Protein AF-F8AZ84-F1 (afdb_monomer_lite)

pLDDT: mean 75.25, std 10.59, range [45.66, 90.69]

Organism: NCBI:txid2716812

Sequence (81 aa):
MAPPPSRTECVIKHGDSVPEDLVPRADARTGPRRFSDAAARAGARRVHARQLREIIEEYERERGPLDIDGVQDALTEWPDI

Foldseek 3Di:
DDDDDDPPPDDDDDDDDDPPVCVVVQCVVQPPPRSVVVVVVVVVVVVVVVVVVVVQVVCCVVPNHDDPVVVVVVCVVPVPD

Radius of gyration: 21.08 Å; chains: 1; bounding box: 49×53×43 Å

Structure (mmCIF, N/CA/C/O backbone):
data_AF-F8AZ84-F1
#
_entry.id   AF-F8AZ84-F1
#
loop_
_atom_site.group_PDB
_atom_site.id
_atom_site.type_symbol
_atom_site.label_atom_id
_atom_site.label_alt_id
_atom_site.label_comp_id
_atom_site.label_asym_id
_atom_site.label_entity_id
_atom_site.label_seq_id
_atom_site.pdbx_PDB_ins_code
_atom_site.Cartn_x
_atom_site.Cartn_y
_atom_site.Cartn_z
_atom_site.occupancy
_atom_site.B_iso_or_equiv
_atom_site.auth_seq_id
_atom_site.auth_comp_id
_atom_site.auth_asym_id
_atom_site.auth_atom_id
_atom_site.pdbx_PDB_model_num
ATOM 1 N N . MET A 1 1 ? 24.115 41.160 -3.927 1.00 45.66 1 MET A N 1
ATOM 2 C CA . MET A 1 1 ? 23.157 40.356 -3.141 1.00 45.66 1 MET A CA 1
ATOM 3 C C . MET A 1 1 ? 22.885 39.093 -3.944 1.00 45.66 1 MET A C 1
ATOM 5 O O . MET A 1 1 ? 22.353 39.211 -5.039 1.00 45.66 1 MET A O 1
ATOM 9 N N . ALA A 1 2 ? 23.396 37.939 -3.509 1.00 51.28 2 ALA A N 1
ATOM 10 C CA . ALA A 1 2 ? 23.226 36.675 -4.233 1.00 51.28 2 ALA A CA 1
ATOM 11 C C . ALA A 1 2 ? 21.838 36.076 -3.929 1.00 51.28 2 ALA A C 1
ATOM 13 O O . ALA A 1 2 ? 21.364 36.245 -2.802 1.00 51.28 2 ALA A O 1
ATOM 14 N N . PRO A 1 3 ? 21.173 35.419 -4.897 1.00 59.06 3 PRO A N 1
ATOM 15 C CA . PRO A 1 3 ? 19.894 34.761 -4.648 1.00 59.06 3 PRO A CA 1
ATOM 16 C C . PRO A 1 3 ? 20.058 33.625 -3.621 1.00 59.06 3 PRO A C 1
ATOM 18 O O . PRO A 1 3 ? 21.123 32.999 -3.578 1.00 59.06 3 PRO A O 1
ATOM 21 N N . PRO A 1 4 ? 19.038 33.349 -2.784 1.00 60.06 4 PRO A N 1
ATOM 22 C CA . PRO A 1 4 ? 19.101 32.243 -1.839 1.00 60.06 4 PRO A CA 1
ATOM 23 C C . PRO A 1 4 ? 19.242 30.915 -2.599 1.00 60.06 4 PRO A C 1
ATOM 25 O O . PRO A 1 4 ? 18.658 30.771 -3.678 1.00 60.06 4 PRO A O 1
ATOM 28 N N . PRO A 1 5 ? 20.003 29.941 -2.067 1.00 58.06 5 PRO A N 1
ATOM 29 C CA . PRO A 1 5 ? 20.119 28.637 -2.697 1.00 58.06 5 PRO A CA 1
ATOM 30 C C . PRO A 1 5 ? 18.728 28.007 -2.794 1.00 58.06 5 PRO A C 1
ATOM 32 O O . PRO A 1 5 ? 18.042 27.811 -1.789 1.00 58.06 5 PRO A O 1
ATOM 35 N N . SER A 1 6 ? 18.307 27.704 -4.021 1.00 57.75 6 SER A N 1
ATOM 36 C CA . SER A 1 6 ? 17.159 26.845 -4.289 1.00 57.75 6 SER A CA 1
ATOM 37 C C . SER A 1 6 ? 17.346 25.549 -3.505 1.00 57.75 6 SER A C 1
ATOM 39 O O . SER A 1 6 ? 18.400 24.925 -3.618 1.00 57.75 6 SER A O 1
ATOM 41 N N . ARG A 1 7 ? 16.354 25.175 -2.686 1.00 51.53 7 ARG A N 1
ATOM 42 C CA . ARG A 1 7 ? 16.313 23.912 -1.934 1.00 51.53 7 ARG A CA 1
ATOM 43 C C . ARG A 1 7 ? 16.575 22.759 -2.908 1.00 51.53 7 ARG A C 1
ATOM 45 O O . ARG A 1 7 ? 15.672 22.329 -3.616 1.00 51.53 7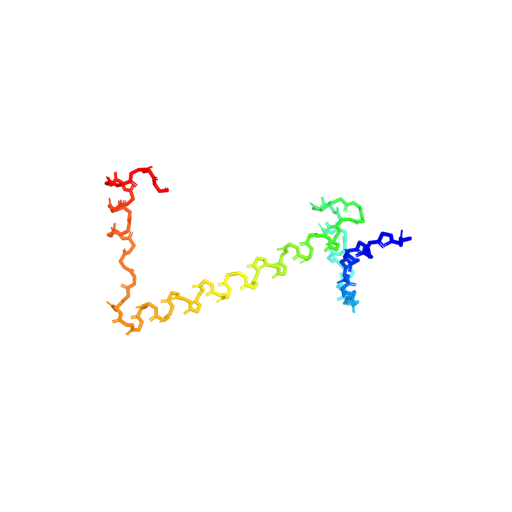 ARG A O 1
ATOM 52 N N . THR A 1 8 ? 17.815 22.291 -2.980 1.00 50.72 8 THR A N 1
ATOM 53 C CA . THR A 1 8 ? 18.151 21.072 -3.708 1.00 50.72 8 THR A CA 1
ATOM 54 C C . THR A 1 8 ? 17.514 19.933 -2.929 1.00 50.72 8 THR A C 1
ATOM 56 O O . THR A 1 8 ? 17.976 19.602 -1.836 1.00 50.72 8 THR A O 1
ATOM 59 N N . GLU A 1 9 ? 16.414 19.381 -3.438 1.00 50.09 9 GLU A N 1
ATOM 60 C CA . GLU A 1 9 ? 15.842 18.150 -2.899 1.00 50.09 9 GLU A CA 1
ATOM 61 C C . GLU A 1 9 ? 16.922 17.064 -2.954 1.00 50.09 9 GLU A C 1
ATOM 63 O O . GLU A 1 9 ? 17.373 16.645 -4.021 1.00 50.09 9 GLU A O 1
ATOM 68 N N . CYS A 1 10 ? 17.412 16.659 -1.783 1.00 49.72 10 CYS A N 1
ATOM 69 C CA . CYS A 1 10 ? 18.410 15.609 -1.672 1.00 49.72 10 CYS A CA 1
ATOM 70 C C . CYS A 1 10 ? 17.714 14.261 -1.893 1.00 49.72 10 CYS A C 1
ATOM 72 O O . CYS A 1 10 ? 17.010 13.766 -1.014 1.00 49.72 10 CYS A O 1
ATOM 74 N N . VAL A 1 11 ? 17.886 13.675 -3.079 1.00 61.62 11 VAL A N 1
ATOM 75 C CA . VAL A 1 11 ? 17.389 12.327 -3.380 1.00 61.62 11 VAL A CA 1
ATOM 76 C C . VAL A 1 11 ? 18.384 11.305 -2.832 1.00 61.62 11 VAL A C 1
ATOM 78 O O . VAL A 1 11 ? 19.475 11.133 -3.380 1.00 61.62 11 VAL A O 1
ATOM 81 N N . ILE A 1 12 ? 18.006 10.607 -1.761 1.00 68.50 12 ILE A N 1
ATOM 82 C CA . ILE A 1 12 ? 18.784 9.483 -1.226 1.00 68.50 12 ILE A CA 1
ATOM 83 C C . ILE A 1 12 ? 18.627 8.299 -2.187 1.00 68.50 12 ILE A C 1
ATOM 85 O O . ILE A 1 12 ? 17.530 7.776 -2.375 1.00 68.50 12 ILE A O 1
ATOM 89 N N . LYS A 1 13 ? 19.725 7.888 -2.828 1.00 68.62 13 LYS A N 1
ATOM 90 C CA . LYS A 1 13 ? 19.744 6.734 -3.735 1.00 68.62 13 LYS A CA 1
ATOM 91 C C . LYS A 1 13 ? 20.043 5.461 -2.948 1.00 68.62 13 LYS A C 1
ATOM 93 O O . LYS A 1 13 ? 21.117 5.345 -2.366 1.00 68.62 13 LYS A O 1
ATOM 98 N N . HIS A 1 14 ? 19.123 4.503 -2.994 1.00 70.38 14 HIS A N 1
ATOM 99 C CA . HIS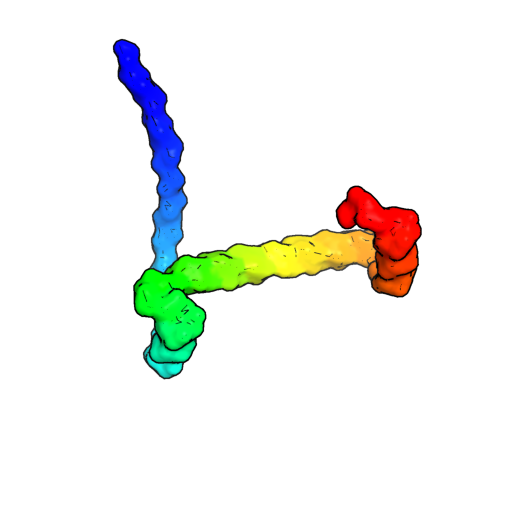 A 1 14 ? 19.345 3.137 -2.524 1.00 70.38 14 HIS A CA 1
ATOM 100 C C . HIS A 1 14 ? 19.517 2.201 -3.723 1.00 70.38 14 HIS A C 1
ATOM 102 O O . HIS A 1 14 ? 18.758 2.279 -4.690 1.00 70.38 14 HIS A O 1
ATOM 108 N N . GLY A 1 15 ? 20.559 1.369 -3.683 1.00 65.62 15 GLY A N 1
ATOM 109 C CA . GLY A 1 15 ? 20.814 0.335 -4.679 1.00 65.62 15 GLY A CA 1
ATOM 110 C C . GLY A 1 15 ? 20.446 -1.026 -4.110 1.00 65.62 15 GLY A C 1
ATOM 111 O O . GLY A 1 15 ? 21.200 -1.560 -3.304 1.00 65.62 15 GLY A O 1
ATOM 112 N N . ASP A 1 16 ? 19.313 -1.570 -4.547 1.00 72.88 16 ASP A N 1
ATOM 113 C CA . ASP A 1 16 ? 18.844 -2.902 -4.166 1.00 72.88 16 ASP A CA 1
ATOM 114 C C . ASP A 1 16 ? 18.930 -3.853 -5.362 1.00 72.88 16 ASP A C 1
ATOM 116 O O . ASP A 1 16 ? 18.682 -3.466 -6.507 1.00 72.88 16 ASP A O 1
ATOM 120 N N . SER A 1 17 ? 19.278 -5.113 -5.100 1.00 76.00 17 SER A N 1
ATOM 121 C CA . SER A 1 17 ? 19.267 -6.156 -6.129 1.00 76.00 17 SER A CA 1
ATOM 122 C C . SER A 1 17 ? 17.848 -6.684 -6.322 1.00 76.00 17 SER A C 1
ATOM 124 O O . SER A 1 17 ? 17.173 -7.042 -5.357 1.00 76.00 17 SER A O 1
ATOM 126 N N . VAL A 1 18 ? 17.402 -6.751 -7.575 1.00 72.25 18 VAL A N 1
ATOM 127 C CA . VAL A 1 18 ? 16.107 -7.324 -7.959 1.00 72.25 18 VAL A CA 1
ATOM 128 C C . VAL A 1 18 ? 16.360 -8.677 -8.627 1.00 72.25 18 VAL A C 1
ATOM 130 O O . VAL A 1 18 ? 17.259 -8.754 -9.464 1.00 72.25 18 VAL A O 1
ATOM 133 N N . PRO A 1 19 ? 15.593 -9.733 -8.298 1.00 80.19 19 PRO A N 1
ATOM 134 C CA . PRO A 1 19 ? 15.660 -11.001 -9.017 1.00 80.19 19 PRO A CA 1
ATOM 135 C C . PRO A 1 19 ? 15.484 -10.809 -10.531 1.00 80.19 19 PRO A C 1
ATOM 137 O O . PRO A 1 19 ? 14.570 -10.102 -10.968 1.00 80.19 19 PRO A O 1
ATOM 140 N N . GLU A 1 20 ? 16.356 -11.426 -11.331 1.00 78.62 20 GLU A N 1
ATOM 141 C CA . GLU A 1 20 ? 16.403 -11.224 -12.789 1.00 78.62 20 GLU A CA 1
ATOM 142 C C . GLU A 1 20 ? 15.082 -11.588 -13.486 1.00 78.62 20 GLU A C 1
ATOM 144 O O . GLU A 1 20 ? 14.693 -10.944 -14.459 1.00 78.62 20 GLU A O 1
ATOM 149 N N . ASP A 1 21 ? 14.339 -12.561 -12.953 1.00 81.56 21 ASP A N 1
ATOM 150 C CA . ASP A 1 21 ? 13.037 -12.998 -13.469 1.00 81.56 21 ASP A CA 1
ATOM 151 C C . ASP A 1 21 ? 11.923 -11.953 -13.279 1.00 81.56 21 ASP A C 1
ATOM 153 O O . ASP A 1 21 ? 10.917 -11.952 -13.999 1.00 81.56 21 ASP A O 1
ATOM 157 N N . LEU A 1 22 ? 12.100 -11.031 -12.329 1.00 79.12 22 LEU A N 1
ATOM 158 C CA . LEU A 1 22 ? 11.145 -9.965 -12.044 1.00 79.12 22 LEU A CA 1
ATOM 159 C C . LEU A 1 22 ? 11.403 -8.705 -12.873 1.00 79.12 22 LEU A C 1
ATOM 161 O O . LEU A 1 22 ? 10.460 -7.943 -13.091 1.00 79.12 22 LEU A O 1
ATOM 165 N N . VAL A 1 23 ? 12.622 -8.505 -13.383 1.00 76.75 23 VAL A N 1
ATOM 166 C CA . VAL A 1 23 ? 12.996 -7.353 -14.225 1.00 76.75 23 VAL A CA 1
ATOM 167 C C . VAL A 1 23 ? 12.077 -7.195 -15.446 1.00 76.75 23 VAL A C 1
ATOM 169 O O . VAL A 1 23 ? 11.449 -6.140 -15.562 1.00 76.75 23 VAL A O 1
ATOM 172 N N . PRO A 1 24 ? 11.868 -8.213 -16.310 1.00 78.38 24 PRO A N 1
ATOM 173 C CA . PRO A 1 24 ? 11.003 -8.057 -17.482 1.00 78.38 24 PRO A CA 1
ATOM 174 C C . PRO A 1 24 ? 9.533 -7.823 -17.107 1.00 78.38 24 PRO A C 1
ATOM 176 O O . PRO A 1 24 ? 8.822 -7.093 -17.797 1.00 78.38 24 PRO A O 1
ATOM 179 N N . ARG A 1 25 ? 9.062 -8.398 -15.992 1.00 77.88 25 ARG A N 1
ATOM 180 C CA . ARG A 1 25 ? 7.692 -8.182 -15.490 1.00 77.88 25 ARG A CA 1
ATOM 181 C C . ARG A 1 25 ? 7.500 -6.761 -14.979 1.00 77.88 25 ARG A C 1
ATOM 183 O O . ARG A 1 25 ? 6.436 -6.170 -15.161 1.00 77.88 25 ARG A O 1
ATOM 190 N N . ALA A 1 26 ? 8.519 -6.227 -14.321 1.00 74.69 26 ALA A N 1
ATOM 191 C CA . ALA A 1 26 ? 8.491 -4.881 -13.801 1.00 74.69 26 ALA A CA 1
ATOM 192 C C . ALA A 1 26 ? 8.573 -3.853 -14.937 1.00 74.69 26 ALA A C 1
ATOM 194 O O . ALA A 1 26 ? 7.729 -2.960 -14.992 1.00 74.69 26 ALA A O 1
ATOM 195 N N . ASP A 1 27 ? 9.476 -4.053 -15.901 1.00 79.81 27 ASP A N 1
ATOM 196 C CA . ASP A 1 27 ? 9.584 -3.218 -17.100 1.00 79.81 27 ASP A CA 1
ATOM 197 C C . ASP A 1 27 ? 8.292 -3.222 -17.928 1.00 79.81 27 ASP A C 1
ATOM 199 O O . ASP A 1 27 ? 7.836 -2.158 -18.350 1.00 79.81 27 ASP A O 1
ATOM 203 N N . ALA A 1 28 ? 7.636 -4.377 -18.095 1.00 81.19 28 ALA A N 1
ATOM 204 C CA . ALA A 1 28 ? 6.343 -4.462 -18.779 1.00 81.19 28 ALA A CA 1
ATOM 205 C C . ALA A 1 28 ? 5.236 -3.664 -18.066 1.00 81.19 28 ALA A C 1
ATOM 207 O O . ALA A 1 28 ? 4.348 -3.110 -18.711 1.00 81.19 28 ALA A O 1
ATOM 208 N N . ARG A 1 29 ? 5.282 -3.588 -16.731 1.00 76.88 29 ARG A N 1
ATOM 209 C CA . ARG A 1 29 ? 4.262 -2.914 -15.915 1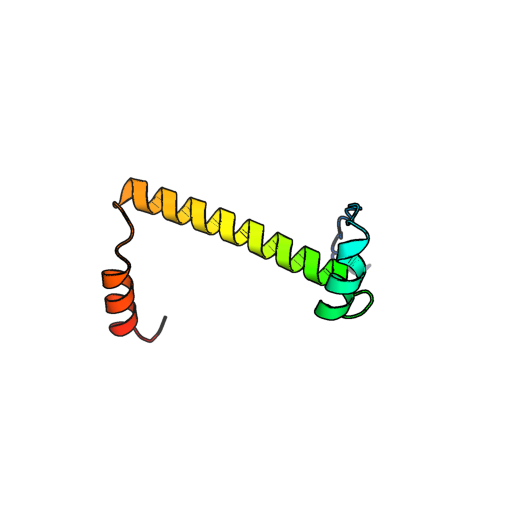.00 76.88 29 ARG A CA 1
ATOM 210 C C . ARG A 1 29 ? 4.503 -1.413 -15.766 1.00 76.88 29 ARG A C 1
ATOM 212 O O . ARG A 1 29 ? 3.545 -0.659 -15.615 1.00 76.88 29 ARG A O 1
ATOM 219 N N . THR A 1 30 ? 5.758 -0.975 -15.746 1.00 80.50 30 THR A N 1
ATOM 220 C CA . THR A 1 30 ? 6.121 0.424 -15.463 1.00 80.50 30 THR A CA 1
ATOM 221 C C . THR A 1 30 ? 6.578 1.186 -16.698 1.00 80.50 30 THR A C 1
ATOM 223 O O . THR A 1 30 ? 6.573 2.417 -16.692 1.00 80.50 30 THR A O 1
ATOM 226 N N . GLY A 1 31 ? 6.958 0.470 -17.754 1.00 76.50 31 GLY A N 1
ATOM 227 C CA . GLY A 1 31 ? 7.717 0.998 -18.875 1.00 76.50 31 GLY A CA 1
ATOM 228 C C . GLY A 1 31 ? 9.220 1.056 -18.568 1.00 76.50 31 GLY A C 1
ATOM 229 O O . GLY A 1 31 ? 9.621 1.075 -17.395 1.00 76.50 31 GLY A O 1
ATOM 230 N N . PRO A 1 32 ? 10.059 1.114 -19.617 1.00 71.31 32 PRO A N 1
ATOM 231 C CA . PRO A 1 32 ? 11.509 1.106 -19.480 1.00 71.31 32 PRO A CA 1
ATOM 232 C C . PRO A 1 32 ? 11.989 2.299 -18.649 1.00 71.31 32 PRO A C 1
ATOM 234 O O . PRO A 1 32 ? 11.518 3.423 -18.823 1.00 71.31 32 PRO A O 1
ATOM 237 N N . ARG A 1 33 ? 12.953 2.057 -17.751 1.00 69.94 33 ARG A N 1
ATOM 238 C CA . ARG A 1 33 ? 13.569 3.064 -16.857 1.00 69.94 33 ARG A CA 1
ATOM 239 C C . ARG A 1 33 ? 12.620 3.736 -15.851 1.00 69.94 33 ARG A C 1
ATOM 241 O O . ARG A 1 33 ? 13.034 4.683 -15.191 1.00 69.94 33 ARG A O 1
ATOM 248 N N . ARG A 1 34 ? 11.380 3.257 -15.681 1.00 79.50 34 ARG A N 1
ATOM 249 C CA . ARG A 1 34 ? 10.425 3.794 -14.682 1.00 79.50 34 ARG A CA 1
ATOM 250 C C . ARG A 1 34 ? 10.268 2.911 -13.445 1.00 79.50 34 ARG A C 1
ATOM 252 O O . ARG A 1 34 ? 9.443 3.206 -12.577 1.00 79.50 34 ARG A O 1
ATOM 259 N N . PHE A 1 35 ? 11.058 1.842 -13.353 1.00 79.44 35 PHE A N 1
ATOM 260 C CA . PHE A 1 35 ? 11.024 0.909 -12.233 1.00 79.44 35 PHE A CA 1
ATOM 261 C C . PHE A 1 35 ? 11.288 1.604 -10.894 1.00 79.44 35 PHE A C 1
ATOM 263 O O . PHE A 1 35 ? 10.521 1.417 -9.955 1.00 79.44 35 PHE A O 1
ATOM 270 N N . SER A 1 36 ? 12.309 2.463 -10.818 1.00 75.25 36 SER A N 1
ATOM 271 C CA . SER A 1 36 ? 12.650 3.193 -9.590 1.00 75.25 36 SER A CA 1
ATOM 272 C C . SER A 1 36 ? 11.502 4.076 -9.093 1.00 75.25 36 SER A C 1
ATOM 274 O O . SER A 1 36 ? 11.191 4.049 -7.906 1.00 75.25 36 SER A O 1
ATOM 276 N N . ASP A 1 37 ? 10.802 4.783 -9.987 1.00 78.38 37 ASP A N 1
ATOM 277 C CA . ASP A 1 37 ? 9.637 5.598 -9.614 1.00 78.38 37 ASP A CA 1
ATOM 278 C C . ASP A 1 37 ? 8.490 4.731 -9.084 1.00 78.38 37 ASP A C 1
ATOM 280 O O . ASP A 1 37 ? 7.781 5.096 -8.144 1.00 78.38 37 ASP A O 1
ATOM 284 N N . ALA A 1 38 ? 8.272 3.572 -9.705 1.00 78.81 38 ALA A N 1
ATOM 285 C CA . ALA A 1 38 ? 7.245 2.637 -9.275 1.00 78.81 38 ALA A CA 1
ATOM 286 C C . ALA A 1 38 ? 7.588 1.991 -7.927 1.00 78.81 38 ALA A C 1
ATOM 288 O O . ALA A 1 38 ? 6.703 1.868 -7.080 1.00 78.81 38 ALA A O 1
ATOM 289 N N . ALA A 1 39 ? 8.856 1.641 -7.712 1.00 80.06 39 ALA A N 1
ATOM 290 C CA . ALA A 1 39 ? 9.365 1.127 -6.450 1.00 80.06 39 ALA A CA 1
ATOM 291 C C . ALA A 1 39 ? 9.248 2.178 -5.337 1.00 80.06 39 ALA A C 1
ATOM 293 O O . ALA A 1 39 ? 8.733 1.866 -4.266 1.00 80.06 39 ALA A O 1
ATOM 294 N N . ALA A 1 40 ? 9.604 3.437 -5.609 1.00 78.25 40 ALA A N 1
ATOM 295 C CA . ALA A 1 40 ? 9.433 4.543 -4.669 1.00 78.25 40 ALA A CA 1
ATOM 296 C C . ALA A 1 40 ? 7.955 4.747 -4.293 1.00 78.25 40 ALA A C 1
ATOM 298 O O . ALA A 1 40 ? 7.620 4.827 -3.111 1.00 78.25 40 ALA A O 1
ATOM 299 N N . ARG A 1 41 ? 7.042 4.735 -5.277 1.00 80.19 41 ARG A N 1
ATOM 300 C CA . ARG A 1 41 ? 5.591 4.798 -5.018 1.00 80.19 41 ARG A CA 1
ATOM 301 C C . ARG A 1 41 ? 5.090 3.608 -4.200 1.00 80.19 41 ARG A C 1
ATOM 303 O O . ARG A 1 41 ? 4.254 3.788 -3.318 1.00 80.19 41 ARG A O 1
ATOM 310 N N . ALA A 1 42 ? 5.571 2.398 -4.479 1.00 80.75 42 ALA A N 1
ATOM 311 C CA . ALA A 1 42 ? 5.201 1.204 -3.722 1.00 80.75 42 ALA A CA 1
ATOM 312 C C . ALA A 1 42 ? 5.726 1.260 -2.277 1.00 80.75 42 ALA A C 1
ATOM 314 O O . ALA A 1 42 ? 4.986 0.939 -1.347 1.00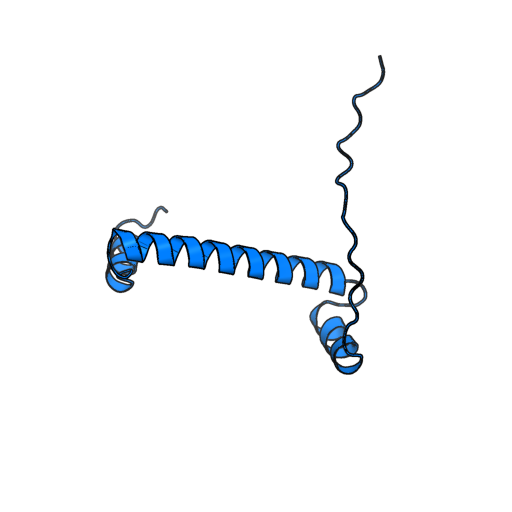 80.75 42 ALA A O 1
ATOM 315 N N . GLY A 1 43 ? 6.962 1.728 -2.085 1.00 79.38 43 GLY A N 1
ATOM 316 C CA . GLY A 1 43 ? 7.557 1.968 -0.773 1.00 79.38 43 GLY A CA 1
ATOM 317 C C . GLY A 1 43 ? 6.760 2.988 0.037 1.00 79.38 43 GLY A C 1
ATOM 318 O O . GLY A 1 43 ? 6.365 2.692 1.162 1.00 79.38 43 GLY A O 1
ATOM 319 N N . ALA A 1 44 ? 6.425 4.134 -0.562 1.00 76.44 44 ALA A N 1
ATOM 320 C CA . ALA A 1 44 ? 5.590 5.152 0.073 1.00 76.44 44 ALA A CA 1
ATOM 321 C C . ALA A 1 44 ? 4.222 4.586 0.486 1.00 76.44 44 ALA A C 1
ATOM 323 O O . ALA A 1 44 ? 3.818 4.726 1.637 1.00 76.44 44 ALA A O 1
ATOM 324 N N . ARG A 1 45 ? 3.539 3.856 -0.408 1.00 79.12 45 ARG A N 1
ATOM 325 C CA . ARG A 1 45 ? 2.263 3.188 -0.091 1.00 79.12 45 ARG A CA 1
ATOM 326 C C . ARG A 1 45 ? 2.384 2.219 1.080 1.00 79.12 45 ARG A C 1
ATOM 328 O O . ARG A 1 45 ? 1.490 2.175 1.916 1.00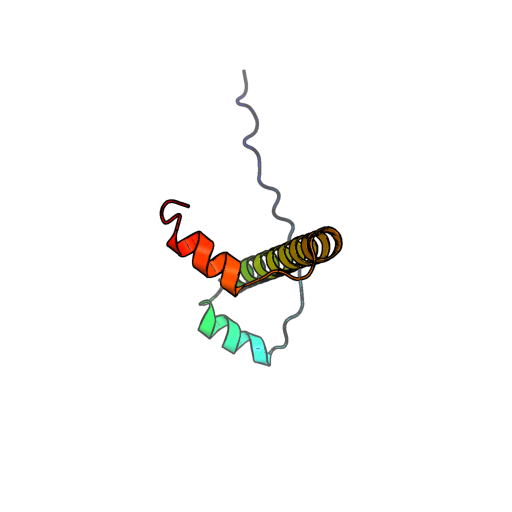 79.12 45 ARG A O 1
ATOM 335 N N . ARG A 1 46 ? 3.477 1.455 1.161 1.00 79.44 46 ARG A N 1
ATOM 336 C CA . ARG A 1 46 ? 3.721 0.531 2.274 1.00 79.44 46 ARG A CA 1
ATOM 337 C C . ARG A 1 46 ? 3.914 1.271 3.597 1.00 79.44 46 ARG A C 1
ATOM 339 O O . ARG A 1 46 ? 3.375 0.827 4.606 1.00 79.44 46 ARG A O 1
ATOM 346 N N . VAL A 1 47 ? 4.660 2.377 3.596 1.00 81.75 47 VAL A N 1
ATOM 347 C CA . VAL A 1 47 ? 4.834 3.225 4.787 1.00 81.75 47 VAL A CA 1
ATOM 348 C C . VAL A 1 47 ? 3.490 3.805 5.225 1.00 81.75 47 VAL A C 1
ATOM 350 O O . VAL A 1 47 ? 3.130 3.656 6.388 1.00 81.75 47 VAL A O 1
ATOM 353 N N . HIS A 1 48 ? 2.710 4.365 4.298 1.00 78.38 48 HIS A N 1
ATOM 354 C CA . HIS A 1 48 ? 1.380 4.895 4.601 1.00 78.38 48 HIS A CA 1
ATOM 355 C C . HIS A 1 48 ? 0.426 3.823 5.136 1.00 78.38 48 HIS A C 1
ATOM 357 O O . HIS A 1 48 ? -0.255 4.057 6.125 1.00 78.38 48 HIS A O 1
ATOM 363 N N . ALA A 1 49 ? 0.405 2.631 4.535 1.00 81.69 49 ALA A N 1
ATOM 364 C CA . ALA A 1 49 ? -0.425 1.526 5.012 1.00 81.69 49 ALA A CA 1
ATOM 365 C C . ALA A 1 49 ? -0.031 1.076 6.427 1.00 81.69 49 ALA A C 1
ATOM 367 O O . ALA A 1 49 ? -0.897 0.747 7.233 1.00 81.69 49 ALA A O 1
ATOM 368 N N . ARG A 1 50 ? 1.270 1.086 6.747 1.00 86.81 50 ARG A N 1
ATOM 369 C CA . ARG A 1 50 ? 1.753 0.805 8.102 1.00 86.81 50 ARG A CA 1
ATOM 370 C C . ARG A 1 50 ? 1.297 1.874 9.095 1.00 86.81 50 ARG A C 1
ATOM 372 O O . ARG A 1 50 ? 0.775 1.517 10.140 1.00 86.81 50 ARG A O 1
ATOM 379 N N . GLN A 1 51 ? 1.462 3.152 8.762 1.00 83.12 51 GLN A N 1
ATOM 380 C CA . GLN A 1 51 ? 1.021 4.257 9.619 1.00 83.12 51 GLN A CA 1
ATOM 381 C C . GLN A 1 51 ? -0.491 4.219 9.853 1.00 83.12 51 GLN A C 1
ATOM 383 O O . GLN A 1 51 ? -0.946 4.365 10.979 1.00 83.12 51 GLN A O 1
ATOM 388 N N . LEU A 1 52 ? -1.271 3.962 8.799 1.00 84.50 52 LEU A N 1
ATOM 389 C CA . LEU A 1 52 ? -2.721 3.826 8.901 1.00 84.50 52 LEU A CA 1
ATOM 390 C C . LEU A 1 52 ? -3.106 2.688 9.848 1.00 84.50 52 LEU A C 1
ATOM 392 O O . LEU A 1 52 ? -4.004 2.845 10.666 1.00 84.50 52 LEU A O 1
ATOM 396 N N . ARG A 1 53 ? -2.402 1.556 9.767 1.00 84.31 53 ARG A N 1
ATOM 397 C CA . ARG A 1 53 ? -2.616 0.436 10.680 1.00 84.31 53 ARG A CA 1
ATOM 398 C C . ARG A 1 53 ? -2.318 0.812 12.132 1.00 84.31 53 ARG A C 1
ATOM 400 O O . ARG A 1 53 ? -3.107 0.463 12.995 1.00 84.31 53 ARG A O 1
ATOM 407 N N . GLU A 1 54 ? -1.227 1.528 12.392 1.00 87.12 54 GLU A N 1
ATOM 408 C CA . GLU A 1 54 ? -0.875 1.991 13.743 1.00 87.12 54 GLU A CA 1
ATOM 409 C C . GLU A 1 54 ? -1.965 2.918 14.316 1.00 87.12 54 GLU A C 1
ATOM 411 O O . GLU A 1 54 ? -2.370 2.740 15.462 1.00 87.12 54 GLU A O 1
ATOM 416 N N . ILE A 1 55 ? -2.507 3.830 13.498 1.00 85.69 55 ILE A N 1
ATOM 417 C CA . ILE A 1 55 ? -3.618 4.720 13.881 1.00 85.69 55 ILE A CA 1
ATOM 418 C C . ILE 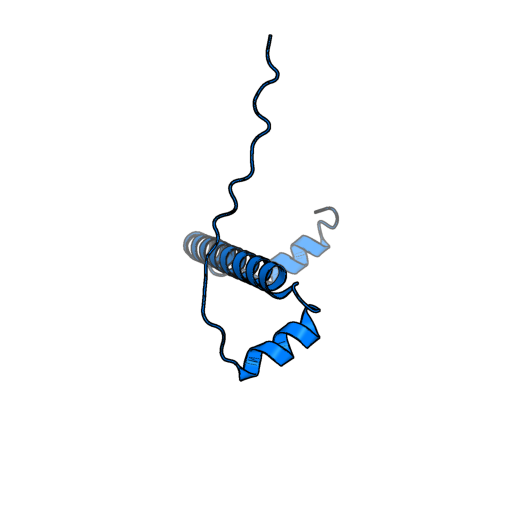A 1 55 ? -4.889 3.922 14.195 1.00 85.69 55 ILE A C 1
ATOM 420 O O . ILE A 1 55 ? -5.549 4.190 15.195 1.00 85.69 55 ILE A O 1
ATOM 424 N N . ILE A 1 56 ? -5.238 2.945 13.351 1.00 83.94 56 ILE A N 1
ATOM 425 C CA . ILE A 1 56 ? -6.413 2.092 13.575 1.00 83.94 56 ILE A CA 1
ATOM 426 C C . ILE A 1 56 ? -6.240 1.298 14.872 1.00 83.94 56 ILE A C 1
ATOM 428 O O . ILE A 1 56 ? -7.125 1.322 15.714 1.00 83.94 56 ILE A O 1
ATOM 432 N N . GLU A 1 57 ? -5.092 0.652 15.078 1.00 88.50 57 GLU A N 1
ATOM 433 C CA . GLU A 1 57 ? -4.826 -0.134 16.289 1.00 88.50 57 GLU A CA 1
ATOM 434 C C . GLU A 1 57 ? -4.844 0.728 17.565 1.00 88.50 57 GLU A C 1
ATOM 436 O O . GLU A 1 57 ? -5.269 0.266 18.625 1.00 88.50 57 GLU A O 1
ATOM 441 N N . GLU A 1 58 ? -4.378 1.977 17.490 1.00 89.69 58 GLU A N 1
ATOM 442 C CA . GLU A 1 58 ? -4.473 2.939 18.589 1.00 89.69 58 GLU A CA 1
ATOM 443 C C . GLU A 1 58 ? -5.925 3.338 18.871 1.00 89.69 58 GLU A C 1
ATOM 445 O O . GLU A 1 58 ? -6.368 3.242 20.017 1.00 89.69 58 GLU A O 1
ATOM 450 N N . TYR A 1 59 ? -6.686 3.687 17.832 1.00 84.19 59 TYR A N 1
ATOM 451 C CA . TYR A 1 59 ? -8.108 3.999 17.949 1.00 84.19 59 TYR A CA 1
ATOM 452 C C . TYR A 1 59 ? -8.895 2.832 18.557 1.00 84.19 59 TYR A C 1
ATOM 454 O O . TYR A 1 59 ? -9.663 3.024 19.500 1.00 84.19 59 TYR A O 1
ATOM 462 N N . GLU A 1 60 ? -8.661 1.611 18.071 1.00 89.56 60 GLU A N 1
ATOM 463 C CA . GLU A 1 60 ? -9.359 0.417 18.544 1.00 89.56 60 GLU A CA 1
ATOM 464 C C . GLU A 1 60 ? -9.050 0.093 20.006 1.00 89.56 60 GLU A C 1
ATOM 466 O O . GLU A 1 60 ? -9.913 -0.387 20.743 1.00 89.56 60 GLU A O 1
ATOM 471 N N . ARG A 1 61 ? -7.830 0.397 20.459 1.00 90.69 61 ARG A N 1
ATOM 472 C CA . ARG A 1 61 ? -7.442 0.247 21.864 1.00 90.69 61 ARG A CA 1
ATOM 473 C C . ARG A 1 61 ? -8.201 1.211 22.775 1.00 90.69 61 ARG A C 1
ATOM 475 O O . ARG A 1 61 ? -8.549 0.833 23.891 1.00 90.69 61 ARG A O 1
ATOM 482 N N . GLU A 1 62 ? -8.425 2.444 22.330 1.00 88.88 62 GLU A N 1
ATOM 483 C CA . GLU A 1 62 ? -9.079 3.487 23.130 1.00 88.88 62 GLU A CA 1
ATOM 484 C C . GLU A 1 62 ? -10.608 3.412 23.095 1.00 88.88 62 GLU A C 1
ATOM 486 O O . GLU A 1 62 ? -11.270 3.733 24.083 1.00 88.88 62 GLU A O 1
ATOM 491 N N . ARG A 1 63 ? -11.175 3.033 21.947 1.00 84.00 63 ARG A N 1
ATOM 492 C CA . ARG A 1 63 ? -12.609 3.164 21.647 1.00 84.00 63 ARG A CA 1
ATOM 493 C C . ARG A 1 63 ? -13.317 1.824 21.448 1.00 84.00 63 ARG A C 1
ATOM 495 O O . ARG A 1 63 ? -14.544 1.806 21.400 1.00 84.00 63 ARG A O 1
ATOM 502 N N . GLY A 1 64 ? -12.573 0.720 21.386 1.00 85.50 64 GLY A N 1
ATOM 503 C CA . GLY A 1 64 ? -13.081 -0.562 20.902 1.00 85.50 64 GLY A CA 1
ATOM 504 C C . GLY A 1 64 ? -12.967 -0.678 19.376 1.00 85.50 64 GLY A C 1
ATOM 505 O O . GLY A 1 64 ? -12.641 0.306 18.713 1.00 85.50 64 GLY A O 1
ATOM 506 N N . PRO A 1 65 ? -13.195 -1.879 18.815 1.00 84.19 65 PRO A N 1
ATOM 507 C CA . PRO A 1 65 ? -13.014 -2.155 17.389 1.00 84.19 65 PRO A CA 1
ATOM 508 C C . PRO A 1 65 ? -13.786 -1.170 16.508 1.00 84.19 65 PRO A C 1
ATOM 510 O O . PRO A 1 65 ? -14.882 -0.735 16.869 1.00 84.19 65 PRO A O 1
ATOM 513 N N . LEU A 1 66 ? -13.214 -0.833 15.351 1.00 78.31 66 LEU A N 1
ATOM 514 C CA . LEU A 1 66 ? -13.838 0.111 14.433 1.00 78.31 66 LEU A CA 1
ATOM 515 C C . LEU A 1 66 ? -15.126 -0.495 13.851 1.00 78.31 66 LEU A C 1
ATOM 517 O O . LEU A 1 66 ? -15.083 -1.515 13.162 1.00 78.31 66 LEU A O 1
ATOM 521 N N . ASP A 1 67 ? -16.262 0.154 14.105 1.00 82.81 67 ASP A N 1
ATOM 522 C CA . ASP A 1 67 ? -17.552 -0.229 13.530 1.00 82.81 67 ASP A CA 1
ATOM 523 C C . ASP A 1 67 ? -17.662 0.282 12.088 1.00 82.81 67 ASP A C 1
ATOM 525 O O . ASP A 1 67 ? -17.963 1.449 11.832 1.00 82.81 67 ASP A O 1
ATOM 529 N N . ILE A 1 68 ? -17.362 -0.601 11.136 1.00 81.31 68 ILE A N 1
ATOM 530 C CA . ILE A 1 68 ? -17.364 -0.279 9.706 1.00 81.31 68 ILE A CA 1
ATOM 531 C C . ILE A 1 68 ? -18.770 0.070 9.207 1.00 81.31 68 ILE A C 1
ATOM 533 O O . ILE A 1 68 ? -18.891 0.935 8.338 1.00 81.31 68 ILE A O 1
ATOM 537 N N . ASP A 1 69 ? -19.807 -0.561 9.757 1.00 81.75 69 ASP A N 1
ATOM 538 C CA . ASP A 1 69 ? -21.191 -0.311 9.353 1.00 81.75 69 ASP A CA 1
ATOM 539 C C . ASP A 1 69 ? -21.611 1.089 9.826 1.00 81.75 69 ASP A C 1
ATOM 541 O O . ASP A 1 69 ? -22.063 1.906 9.025 1.00 81.75 69 ASP A O 1
ATOM 545 N N . GLY A 1 70 ? -21.294 1.440 11.078 1.00 77.00 70 GLY A N 1
ATOM 546 C CA . GLY A 1 70 ? -21.503 2.792 11.604 1.00 77.00 70 GLY A CA 1
ATOM 547 C C . GLY A 1 70 ? -20.719 3.886 10.860 1.00 77.00 70 GLY A C 1
ATOM 548 O O . GLY A 1 70 ? -21.207 5.007 10.710 1.00 77.00 70 GLY A O 1
ATOM 549 N N . VAL A 1 71 ? -19.522 3.583 10.342 1.00 79.12 71 VAL A N 1
ATOM 550 C CA . VAL A 1 71 ? -18.761 4.520 9.491 1.00 79.12 71 VAL A CA 1
ATOM 551 C C . VAL A 1 71 ? -19.443 4.730 8.134 1.00 79.12 71 VAL A C 1
ATOM 553 O O . VAL A 1 71 ? -19.467 5.856 7.637 1.00 79.12 71 VAL A O 1
ATOM 556 N N . GLN A 1 72 ? -19.998 3.680 7.524 1.00 78.88 72 GLN A N 1
ATOM 557 C CA . GLN A 1 72 ? -20.719 3.792 6.250 1.00 78.88 72 GLN A CA 1
ATOM 558 C C . GLN A 1 72 ? -22.032 4.565 6.399 1.00 78.88 72 GLN A C 1
ATOM 560 O O . GLN A 1 72 ? -22.350 5.394 5.540 1.00 78.88 72 GLN A O 1
ATOM 565 N N . ASP A 1 73 ? -22.744 4.353 7.504 1.00 80.06 73 ASP A N 1
ATOM 566 C CA . ASP A 1 73 ? -23.944 5.117 7.841 1.00 80.06 73 ASP A CA 1
ATOM 567 C C . ASP A 1 73 ? -23.598 6.605 8.027 1.00 80.06 73 ASP A C 1
ATOM 569 O O . ASP A 1 73 ? -24.207 7.468 7.394 1.00 80.06 73 ASP A O 1
ATOM 573 N N . ALA A 1 74 ? -22.529 6.920 8.769 1.00 74.00 74 ALA A N 1
ATOM 574 C CA . ALA A 1 74 ? -22.064 8.296 8.961 1.00 74.00 74 ALA A CA 1
ATOM 575 C C . ALA A 1 74 ? -21.616 8.987 7.654 1.00 74.00 74 ALA A C 1
ATOM 577 O O . ALA A 1 74 ? -21.898 10.168 7.454 1.00 74.00 74 ALA A O 1
ATOM 578 N N . LEU A 1 75 ? -20.948 8.268 6.742 1.00 79.19 75 LEU A N 1
ATOM 579 C CA . LEU A 1 75 ? -20.568 8.791 5.418 1.00 79.19 75 LEU A CA 1
ATOM 580 C C . LEU A 1 75 ? -21.783 9.045 4.516 1.00 79.19 75 LEU A C 1
ATOM 582 O O . LEU A 1 75 ? -21.749 9.924 3.658 1.00 79.19 75 LEU A O 1
ATOM 586 N N . THR A 1 76 ? -22.857 8.280 4.708 1.00 78.12 76 THR A N 1
ATOM 587 C CA . THR A 1 76 ? -24.123 8.477 3.993 1.00 78.12 76 THR A CA 1
ATOM 588 C C . THR A 1 76 ? -24.882 9.688 4.544 1.00 78.12 76 THR A C 1
ATOM 590 O O . THR A 1 76 ? -25.510 10.421 3.779 1.00 78.12 76 THR A O 1
ATOM 593 N N . GLU A 1 77 ? -24.802 9.931 5.855 1.00 76.50 77 GLU A N 1
ATOM 594 C CA . GLU A 1 77 ? -25.422 11.084 6.515 1.00 76.50 77 GLU A CA 1
ATOM 595 C C . GLU A 1 77 ? -24.663 12.400 6.282 1.00 76.50 77 GLU A C 1
ATOM 597 O O . GLU A 1 77 ? -25.294 13.459 6.216 1.00 76.50 77 GLU A O 1
ATOM 602 N N . TRP A 1 78 ? -23.339 12.355 6.101 1.00 71.56 78 TRP A N 1
ATOM 603 C CA . TRP A 1 78 ? -22.491 13.524 5.827 1.00 71.56 78 TRP A CA 1
ATOM 604 C C . TRP A 1 78 ? -21.747 13.393 4.489 1.00 71.56 78 TRP A C 1
ATOM 606 O O . TRP A 1 78 ? -20.562 13.060 4.470 1.00 71.56 78 TRP A O 1
ATOM 616 N N . PRO A 1 79 ? -22.406 13.709 3.359 1.00 64.00 79 PRO A N 1
ATOM 617 C CA . PRO A 1 79 ? -21.838 13.506 2.024 1.00 64.00 79 PRO A CA 1
ATOM 618 C C . PRO A 1 79 ? -20.735 14.505 1.621 1.00 64.00 79 PRO A C 1
ATOM 620 O O . PRO A 1 79 ? -20.154 14.347 0.550 1.00 64.00 79 PRO A O 1
ATOM 623 N N . ASP A 1 80 ? -20.448 15.525 2.439 1.00 58.50 80 ASP A N 1
ATOM 624 C CA . ASP A 1 80 ? -19.550 16.645 2.097 1.00 58.50 80 ASP A CA 1
ATOM 625 C C . ASP A 1 80 ? -18.132 16.540 2.711 1.00 58.50 80 ASP A C 1
ATOM 627 O O . ASP A 1 80 ? -17.430 17.552 2.817 1.00 58.50 80 ASP A O 1
ATOM 631 N N . ILE A 1 81 ? -17.696 15.341 3.122 1.00 53.81 81 ILE A N 1
ATOM 632 C CA . ILE A 1 81 ? -16.315 15.064 3.580 1.00 53.81 81 ILE A CA 1
ATOM 633 C C . ILE A 1 81 ? -15.519 14.342 2.488 1.00 53.81 81 ILE A C 1
ATOM 635 O O . ILE A 1 81 ? -16.043 13.358 1.923 1.00 53.81 81 ILE A O 1
#

Secondary structure (DSSP, 8-state):
-PPPPP-------------TTTHHHHHHHH-TT-HHHHHHHHHHHHHHHHHHHHHHHHHHHHH-S--HHHHHHHHHH-TT-